Protein AF-A0A345RYK9-F1 (afdb_monomer_lite)

Radius of gyration: 18.47 Å; chains: 1; bounding box: 50×31×59 Å

Sequence (171 aa):
MAKVSVIAHSFGTYVVSRILEDHPDIKFEKIVLSGCLIKRSYPWDRNAQNMQKSSIINDVGVRDIWPLIASCATWGYGSTGRVGFKSATVTDRYFDYSHSEFFENNGLHIRKYWRPLFEFDEIVPSEWEADANRPKTGFTTLFAAHQNTGIAAIVVILTVAIALYFLFKNV

InterPro domains:
  IPR029058 Alpha/Beta hydrolase fold [SSF53474] (3-116)

Secondary structure (DSSP, 8-state):
-----EEEETHHHHHHHHHHHH-TT---S-EEEES--S-TT--HHHHTTTSPTT-EEEEEETT--HHHHHHHH-SS--SHHHH----SSSEEEEES--SSGGG-GGGHHIIIIIHHHHHS---PPPHHHH-TTPPPPPHHHHHHTSHHHHHHHHHHHHHHHHHHHHHHHT-

Structure (mmCIF, N/CA/C/O backbone):
data_AF-A0A345RYK9-F1
#
_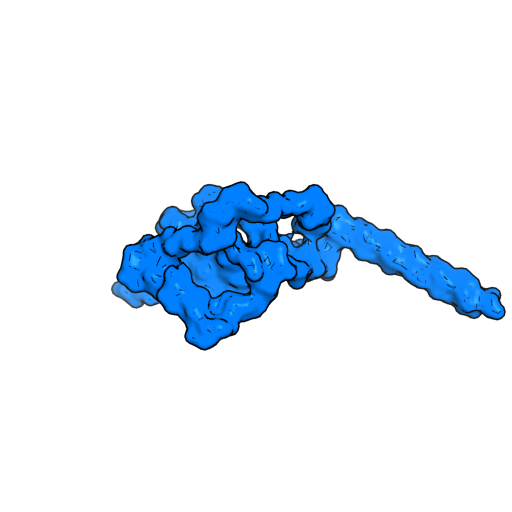entry.id   AF-A0A345RYK9-F1
#
loop_
_atom_site.group_PDB
_atom_site.id
_atom_site.type_symbol
_atom_site.label_atom_id
_atom_site.label_alt_id
_atom_site.label_comp_id
_atom_site.label_asym_id
_atom_site.label_entity_id
_atom_site.label_seq_id
_atom_site.pdbx_PDB_ins_code
_atom_site.Cartn_x
_atom_site.Cartn_y
_atom_site.Cartn_z
_atom_site.occupancy
_atom_site.B_iso_or_equiv
_atom_site.auth_seq_id
_atom_site.auth_comp_id
_atom_site.auth_asym_id
_atom_site.auth_atom_id
_atom_site.pdbx_PDB_model_num
ATOM 1 N N . MET A 1 1 ? -22.417 -11.936 16.396 1.00 62.16 1 MET A N 1
ATOM 2 C CA . MET A 1 1 ? -21.666 -12.396 15.205 1.00 62.16 1 MET A CA 1
ATOM 3 C C . MET A 1 1 ? -20.188 -12.144 15.440 1.00 62.16 1 MET A C 1
ATOM 5 O O . MET A 1 1 ? -19.866 -11.176 16.121 1.00 62.16 1 MET A O 1
ATOM 9 N N . ALA A 1 2 ? -19.313 -13.013 14.936 1.00 82.81 2 ALA A N 1
ATOM 10 C CA . ALA A 1 2 ? -17.869 -12.817 15.032 1.00 82.81 2 ALA A CA 1
ATOM 11 C C . ALA A 1 2 ? -17.415 -11.693 14.085 1.00 82.81 2 ALA A C 1
ATOM 13 O O . ALA A 1 2 ? -17.940 -11.573 12.979 1.00 82.81 2 ALA A O 1
ATOM 14 N N . LYS A 1 3 ? -16.454 -10.876 14.525 1.00 90.12 3 LYS A N 1
ATOM 15 C CA . LYS A 1 3 ? -15.785 -9.878 13.681 1.00 90.12 3 LYS A CA 1
ATOM 16 C C . LYS A 1 3 ? -14.543 -10.512 13.060 1.00 90.12 3 LYS A C 1
ATOM 18 O O . LYS A 1 3 ? -13.780 -11.161 13.770 1.00 90.12 3 LYS A O 1
ATOM 23 N N . VAL A 1 4 ? -14.348 -10.316 11.758 1.00 93.38 4 VAL A N 1
ATOM 24 C CA . VAL A 1 4 ? -13.191 -10.838 11.017 1.00 93.38 4 VAL A CA 1
ATOM 25 C C . VAL A 1 4 ? -12.419 -9.672 10.418 1.00 93.38 4 VAL A C 1
ATOM 27 O O . VAL A 1 4 ? -13.009 -8.793 9.795 1.00 93.38 4 VAL A O 1
ATOM 30 N N . SER A 1 5 ? -11.101 -9.688 10.580 1.00 95.75 5 SER A N 1
ATOM 31 C CA . SER A 1 5 ? -10.178 -8.724 9.981 1.00 95.75 5 SER A CA 1
ATOM 32 C C . SER A 1 5 ? -9.118 -9.452 9.167 1.00 95.75 5 SER A C 1
ATOM 34 O O . SER A 1 5 ? -8.828 -10.618 9.434 1.00 95.75 5 SER A O 1
ATOM 36 N N . VAL A 1 6 ? -8.518 -8.765 8.196 1.00 96.62 6 VAL A N 1
ATOM 37 C CA . VAL A 1 6 ? -7.501 -9.349 7.316 1.00 96.62 6 VAL A CA 1
ATOM 38 C C . VAL A 1 6 ? -6.286 -8.437 7.186 1.00 96.62 6 VAL A C 1
ATOM 40 O O . VAL A 1 6 ? -6.402 -7.220 7.050 1.00 96.62 6 VAL A O 1
ATOM 43 N N . ILE A 1 7 ? -5.107 -9.054 7.214 1.00 97.62 7 ILE A N 1
ATOM 44 C CA . ILE A 1 7 ? -3.837 -8.440 6.832 1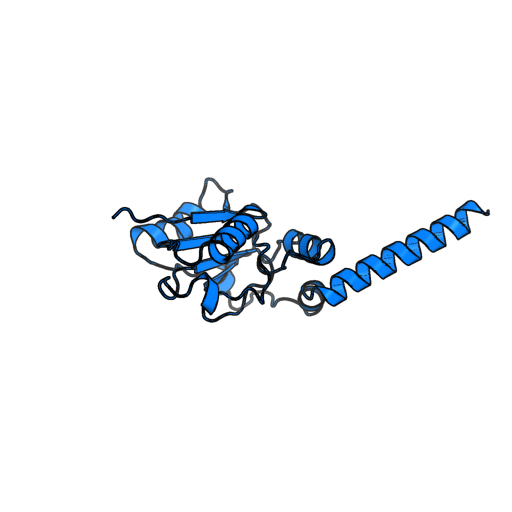.00 97.62 7 ILE A CA 1
ATOM 45 C C . ILE A 1 7 ? -3.380 -9.169 5.573 1.00 97.62 7 ILE A C 1
ATOM 47 O O . ILE A 1 7 ? -3.262 -10.393 5.577 1.00 97.62 7 ILE A O 1
ATOM 51 N N . ALA A 1 8 ? -3.155 -8.431 4.493 1.00 97.56 8 ALA A N 1
ATOM 52 C CA . ALA A 1 8 ? -2.796 -8.980 3.199 1.00 97.56 8 ALA A CA 1
ATOM 53 C C . ALA A 1 8 ? -1.518 -8.326 2.677 1.00 97.56 8 ALA A C 1
ATOM 55 O O . ALA A 1 8 ? -1.397 -7.103 2.632 1.00 97.56 8 ALA A O 1
ATOM 56 N N . HIS A 1 9 ? -0.577 -9.162 2.245 1.00 96.38 9 HIS A N 1
ATOM 57 C CA . HIS A 1 9 ? 0.702 -8.733 1.688 1.00 96.38 9 HIS A CA 1
ATOM 58 C C . HIS A 1 9 ? 0.852 -9.200 0.247 1.00 96.38 9 HIS A C 1
ATOM 60 O O . HIS A 1 9 ? 0.455 -10.320 -0.085 1.00 96.38 9 HIS A O 1
ATOM 66 N N . SER A 1 10 ? 1.439 -8.351 -0.599 1.00 93.31 10 SER A N 1
ATOM 67 C CA . SER A 1 10 ? 1.814 -8.701 -1.971 1.00 93.31 10 SER A CA 1
ATOM 68 C C . SER A 1 10 ? 0.633 -9.313 -2.740 1.00 93.31 10 SER A C 1
ATOM 70 O O . SER A 1 10 ? -0.450 -8.722 -2.774 1.00 93.31 10 SER A O 1
ATOM 72 N N . PHE A 1 11 ? 0.779 -10.510 -3.315 1.00 92.81 11 PHE A N 1
ATOM 73 C CA . PHE A 1 11 ? -0.299 -11.223 -4.012 1.00 92.81 11 PHE A CA 1
ATOM 74 C C . PHE A 1 11 ? -1.561 -11.446 -3.161 1.00 92.81 11 PHE A C 1
ATOM 76 O O . PHE A 1 11 ? -2.671 -11.420 -3.691 1.00 92.81 11 PHE A O 1
ATOM 83 N N . GLY A 1 12 ? -1.434 -11.571 -1.837 1.00 95.19 12 GLY A N 1
ATOM 84 C CA . GLY A 1 12 ? -2.587 -11.667 -0.941 1.00 95.19 12 GLY A CA 1
ATOM 85 C C . GLY A 1 12 ? -3.529 -10.463 -1.057 1.00 95.19 12 GLY A C 1
ATOM 86 O O . GLY A 1 12 ? -4.740 -10.621 -0.930 1.00 95.19 12 GLY A O 1
ATOM 87 N N . THR A 1 13 ? -3.006 -9.272 -1.375 1.00 96.81 13 THR A N 1
ATOM 88 C CA . THR A 1 13 ? -3.838 -8.072 -1.586 1.00 96.81 13 THR A CA 1
ATOM 89 C C . THR A 1 13 ? -4.751 -8.215 -2.802 1.00 96.81 13 THR A C 1
ATOM 91 O O . THR A 1 13 ? -5.913 -7.817 -2.753 1.00 96.81 13 THR A O 1
ATOM 94 N N . TYR A 1 14 ? -4.259 -8.849 -3.868 1.00 94.12 14 TYR A N 1
ATOM 95 C CA . TYR A 1 14 ? -5.056 -9.164 -5.049 1.00 94.12 14 TYR A CA 1
ATOM 96 C C . TYR A 1 14 ? -6.132 -10.210 -4.736 1.00 94.12 14 TYR A C 1
ATOM 98 O O . TYR A 1 14 ? -7.273 -10.069 -5.159 1.00 94.12 14 TYR A O 1
ATOM 106 N N . VAL A 1 15 ? -5.808 -11.235 -3.944 1.00 95.38 15 VAL A N 1
ATOM 107 C CA . VAL A 1 15 ? -6.802 -12.237 -3.526 1.00 95.38 15 VAL A CA 1
ATOM 108 C C . VAL A 1 15 ? -7.935 -11.586 -2.727 1.00 95.38 15 VAL A C 1
ATOM 110 O O . VAL A 1 15 ? -9.102 -11.830 -3.018 1.00 95.38 15 VAL A O 1
ATOM 113 N N . VAL A 1 16 ? -7.614 -10.704 -1.773 1.00 96.31 16 VAL A N 1
ATOM 114 C CA . VAL A 1 16 ? -8.630 -9.970 -0.997 1.00 96.31 16 VAL A CA 1
ATOM 115 C C . VAL A 1 16 ? -9.503 -9.095 -1.896 1.00 96.31 16 VAL A C 1
ATOM 117 O O . VAL A 1 16 ? -10.720 -9.077 -1.724 1.00 96.31 16 VAL A O 1
ATOM 120 N N . SER A 1 17 ? -8.921 -8.398 -2.875 1.00 95.06 17 SER A N 1
ATOM 121 C CA . SER A 1 17 ? -9.708 -7.564 -3.789 1.00 95.06 17 SER A CA 1
ATOM 122 C C . SER A 1 17 ? -10.650 -8.393 -4.664 1.00 95.06 17 SER A C 1
ATOM 124 O O . SER A 1 17 ? -11.792 -8.001 -4.875 1.00 95.06 17 SER A O 1
ATOM 126 N N . ARG A 1 18 ? -10.219 -9.578 -5.108 1.00 95.31 18 ARG A N 1
ATOM 127 C CA . ARG A 1 18 ? -11.077 -10.517 -5.839 1.00 95.31 18 ARG A CA 1
ATOM 128 C C . ARG A 1 18 ? -12.222 -11.048 -4.983 1.00 95.31 18 ARG A C 1
ATOM 130 O O . ARG A 1 18 ? -13.349 -11.059 -5.454 1.00 95.31 18 ARG A O 1
ATOM 137 N N . ILE A 1 19 ? -11.964 -11.390 -3.719 1.00 95.00 19 ILE A N 1
ATOM 138 C CA . ILE A 1 19 ? -13.016 -11.811 -2.780 1.00 95.00 19 ILE A CA 1
ATOM 139 C C . ILE A 1 19 ? -14.065 -10.708 -2.609 1.00 95.00 19 ILE A C 1
ATOM 141 O O . ILE A 1 19 ? -15.252 -10.984 -2.712 1.00 95.00 19 ILE A O 1
ATOM 145 N N . LEU A 1 20 ? -13.640 -9.461 -2.386 1.00 94.44 20 LEU A N 1
ATOM 146 C CA . LEU A 1 20 ? -14.556 -8.324 -2.228 1.00 94.44 20 LEU A CA 1
ATOM 147 C C . LEU A 1 20 ? -15.327 -7.985 -3.511 1.00 94.44 20 LEU A C 1
ATOM 149 O O . LEU A 1 20 ? -16.429 -7.447 -3.451 1.00 94.44 20 LEU A O 1
ATOM 153 N N . GLU A 1 21 ? -14.739 -8.247 -4.676 1.00 94.19 21 GLU A N 1
ATOM 154 C CA . GLU A 1 21 ? -15.397 -8.046 -5.964 1.00 94.19 21 GLU A CA 1
ATOM 155 C C . GLU A 1 21 ? -16.441 -9.128 -6.261 1.00 94.19 21 GLU A C 1
ATOM 157 O O . GLU A 1 21 ? -17.541 -8.799 -6.703 1.00 94.19 21 GLU A O 1
ATOM 162 N N . ASP A 1 22 ? -16.104 -10.392 -6.004 1.00 95.31 22 ASP A N 1
ATOM 163 C CA . ASP A 1 22 ? -16.966 -11.541 -6.290 1.00 95.31 22 ASP A CA 1
ATOM 164 C C . ASP A 1 22 ? -18.046 -11.734 -5.198 1.00 95.31 22 ASP A C 1
ATOM 166 O O . ASP A 1 22 ? -19.127 -12.254 -5.478 1.00 95.31 22 ASP A O 1
ATOM 170 N N . HIS A 1 23 ? -17.788 -11.253 -3.974 1.00 93.25 23 HIS A N 1
ATOM 171 C CA . HIS A 1 23 ? -18.676 -11.333 -2.807 1.00 93.25 23 HIS A CA 1
ATOM 172 C C . HIS A 1 23 ? -18.756 -9.989 -2.044 1.00 93.25 23 HIS A C 1
ATOM 174 O O . HIS A 1 23 ? -18.214 -9.860 -0.941 1.00 93.25 23 HIS A O 1
ATOM 180 N N . PRO A 1 24 ? -19.429 -8.961 -2.599 1.00 87.31 24 PRO A N 1
ATOM 181 C CA . PRO A 1 24 ? -19.511 -7.619 -1.999 1.00 87.31 24 PRO A CA 1
ATOM 182 C C . PRO A 1 24 ? -20.359 -7.548 -0.711 1.00 87.31 24 PRO A C 1
ATOM 184 O O . PRO A 1 24 ? -20.432 -6.503 -0.057 1.00 87.31 24 PRO A O 1
ATOM 187 N N . ASP A 1 25 ? -21.030 -8.642 -0.351 1.00 88.50 25 ASP A N 1
ATOM 188 C CA . ASP A 1 25 ? -21.733 -8.839 0.916 1.00 88.50 25 ASP A CA 1
ATOM 189 C C . ASP A 1 25 ? -20.783 -9.195 2.073 1.00 88.50 25 ASP A C 1
ATOM 191 O O . ASP A 1 25 ? -21.116 -8.950 3.238 1.00 88.50 25 ASP A O 1
ATOM 195 N N . ILE A 1 26 ? -19.579 -9.704 1.776 1.00 89.81 26 ILE A N 1
ATOM 196 C CA . ILE A 1 26 ? -18.548 -9.950 2.787 1.00 89.81 26 ILE A CA 1
ATOM 197 C C . ILE A 1 26 ? -18.084 -8.620 3.376 1.00 89.81 26 ILE A C 1
ATOM 199 O O . ILE A 1 26 ? -17.670 -7.694 2.678 1.00 89.81 26 ILE A O 1
ATOM 203 N N . LYS A 1 27 ? -18.088 -8.555 4.709 1.00 89.75 27 LYS A N 1
ATOM 204 C CA . LYS A 1 27 ? -17.627 -7.398 5.468 1.00 89.75 27 LYS A CA 1
ATOM 205 C C . LYS A 1 27 ? -16.499 -7.787 6.410 1.00 89.75 27 LYS A C 1
ATOM 207 O O . LYS A 1 27 ? -16.719 -8.493 7.393 1.00 89.75 27 LYS A O 1
ATOM 212 N N . PHE A 1 28 ? -15.316 -7.244 6.149 1.00 94.12 28 PHE A N 1
ATOM 213 C CA . PHE A 1 28 ? -14.241 -7.226 7.133 1.00 94.12 28 PHE A CA 1
ATOM 214 C C . PHE A 1 28 ? -14.408 -6.029 8.072 1.00 94.12 28 PHE A C 1
ATOM 216 O O . PHE A 1 28 ? -14.870 -4.961 7.668 1.00 94.12 28 PHE A O 1
ATOM 223 N N . GLU A 1 29 ? -14.016 -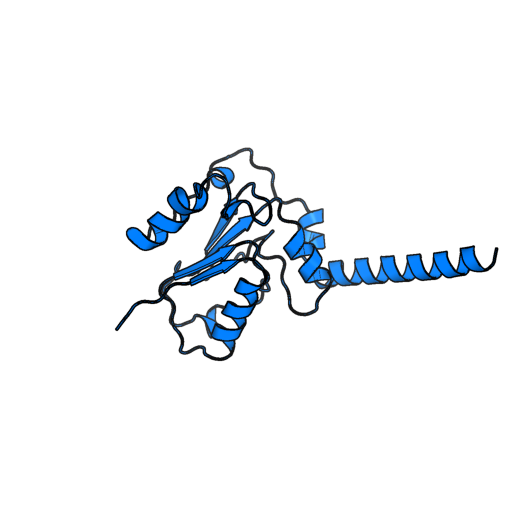6.206 9.328 1.00 95.00 29 GLU A N 1
ATOM 224 C CA . GLU A 1 29 ? -13.931 -5.110 10.293 1.00 95.00 29 GLU A CA 1
ATOM 225 C C . GLU A 1 29 ? -12.770 -4.179 9.930 1.00 95.00 29 GLU A C 1
ATOM 227 O O . GLU A 1 29 ? -12.928 -2.960 9.935 1.00 95.00 29 GLU A O 1
ATOM 232 N N . LYS A 1 30 ? -11.618 -4.761 9.578 1.00 95.88 30 LYS A N 1
ATOM 233 C CA . LYS A 1 30 ? -10.411 -4.053 9.146 1.00 95.88 30 LYS A CA 1
ATOM 234 C C . LYS A 1 30 ? -9.691 -4.816 8.039 1.00 95.88 30 LYS A C 1
ATOM 236 O O . LYS A 1 30 ? -9.615 -6.046 8.071 1.00 95.88 30 LYS A O 1
ATOM 241 N N . ILE A 1 31 ? -9.122 -4.067 7.102 1.00 97.31 31 ILE A N 1
ATOM 242 C CA . ILE A 1 31 ? -8.228 -4.563 6.056 1.00 97.31 31 ILE A CA 1
ATOM 243 C C . ILE A 1 31 ? -6.927 -3.778 6.154 1.00 97.31 31 ILE A C 1
ATOM 245 O O . ILE A 1 31 ? -6.933 -2.553 6.062 1.00 97.31 31 ILE A O 1
ATOM 249 N N . VAL A 1 32 ? -5.812 -4.483 6.298 1.00 97.94 32 VAL A N 1
ATOM 250 C CA . VAL A 1 32 ? -4.472 -3.901 6.203 1.00 97.94 32 VAL A CA 1
ATOM 251 C C . VAL A 1 32 ? -3.781 -4.482 4.981 1.00 97.94 32 VAL A C 1
ATOM 253 O O . VAL A 1 32 ? -3.667 -5.698 4.851 1.00 97.94 32 VAL A O 1
ATOM 256 N N . LEU A 1 33 ? -3.335 -3.615 4.082 1.00 98.06 33 LEU A N 1
ATOM 257 C CA . LEU A 1 33 ? -2.628 -3.962 2.857 1.00 98.06 33 LEU A CA 1
ATOM 258 C C . LEU A 1 33 ? -1.167 -3.524 2.983 1.00 98.06 33 LEU A C 1
ATOM 260 O O . LEU A 1 33 ? -0.903 -2.410 3.426 1.00 98.06 33 LEU A O 1
ATOM 264 N N . SER A 1 34 ? -0.228 -4.365 2.561 1.00 96.69 34 SER A N 1
ATOM 265 C CA . SER A 1 34 ? 1.189 -4.006 2.417 1.00 96.69 34 SER A CA 1
ATOM 266 C C . SER A 1 34 ? 1.774 -4.624 1.147 1.00 96.69 34 SER A C 1
ATOM 268 O O . SER A 1 34 ? 1.307 -5.663 0.674 1.00 96.69 34 SER A O 1
ATOM 270 N N . GLY A 1 35 ? 2.749 -3.958 0.517 1.00 93.62 35 GLY A N 1
ATOM 271 C CA . GLY A 1 35 ? 3.262 -4.387 -0.797 1.00 93.62 35 GLY A CA 1
ATOM 272 C C . GLY A 1 35 ? 2.150 -4.530 -1.851 1.00 93.62 35 GLY A C 1
ATOM 273 O O . GLY A 1 35 ? 2.174 -5.441 -2.674 1.00 93.62 35 GLY A O 1
ATOM 274 N N . CYS A 1 36 ? 1.121 -3.683 -1.762 1.00 95.44 36 CYS A N 1
ATOM 275 C CA . CYS A 1 36 ? -0.162 -3.856 -2.436 1.00 95.44 36 CYS A CA 1
ATOM 276 C C . CYS A 1 36 ? -0.071 -3.859 -3.973 1.00 95.44 36 CYS A C 1
ATOM 278 O O . CYS A 1 36 ? 0.568 -2.996 -4.579 1.00 95.44 36 CYS A O 1
ATOM 280 N N . LEU A 1 37 ? -0.784 -4.808 -4.590 1.00 93.44 37 LEU A N 1
ATOM 281 C CA . LEU A 1 37 ? -0.880 -4.999 -6.041 1.00 93.44 37 LEU A CA 1
ATOM 282 C C . LEU A 1 37 ? -2.245 -4.599 -6.614 1.00 93.44 37 LEU A C 1
ATOM 284 O O . LEU A 1 37 ? -2.514 -4.817 -7.794 1.00 93.44 37 LEU A O 1
ATOM 288 N N . ILE A 1 38 ? -3.143 -4.039 -5.811 1.00 93.75 38 ILE A N 1
ATOM 289 C CA . ILE A 1 38 ? -4.465 -3.626 -6.288 1.00 93.75 38 ILE A CA 1
ATOM 290 C C . ILE A 1 38 ? -4.313 -2.344 -7.118 1.00 93.75 38 ILE A C 1
ATOM 292 O O . ILE A 1 38 ? -3.552 -1.437 -6.774 1.00 93.75 38 ILE A O 1
ATOM 296 N N . LYS A 1 39 ? -5.047 -2.234 -8.227 1.00 91.31 39 LYS A N 1
ATOM 297 C CA . LYS A 1 39 ? -5.039 -1.028 -9.066 1.00 91.31 39 LYS A CA 1
ATOM 298 C C . LYS A 1 39 ? -5.570 0.188 -8.315 1.00 91.31 39 LYS A C 1
ATOM 300 O O . LYS A 1 39 ? -6.536 0.093 -7.565 1.00 91.31 39 LYS A O 1
ATOM 305 N N . ARG A 1 40 ? -5.011 1.366 -8.614 1.00 90.62 40 ARG A N 1
ATOM 306 C CA . ARG A 1 40 ? -5.519 2.644 -8.087 1.00 90.62 40 ARG A CA 1
ATOM 307 C C . ARG A 1 40 ? -7.002 2.864 -8.420 1.00 90.62 40 ARG A C 1
ATOM 309 O O . ARG A 1 40 ? -7.719 3.426 -7.607 1.00 90.62 40 ARG A O 1
ATOM 316 N N . SER A 1 41 ? -7.450 2.409 -9.590 1.00 90.44 41 SER A N 1
ATOM 317 C CA . SER A 1 41 ? -8.834 2.526 -10.065 1.00 90.44 41 SER A CA 1
ATOM 318 C C . SER A 1 41 ? -9.781 1.444 -9.536 1.00 90.44 41 SER A C 1
ATOM 320 O O . SER A 1 41 ? -10.904 1.335 -10.024 1.00 90.44 41 SER A O 1
ATOM 322 N N . TYR A 1 42 ? -9.342 0.608 -8.591 1.00 93.00 42 TYR A N 1
ATOM 323 C CA . TYR A 1 42 ? -10.205 -0.409 -8.003 1.00 93.00 42 TYR A CA 1
ATOM 324 C C . TYR A 1 42 ? -11.433 0.247 -7.339 1.00 93.00 42 TYR A C 1
ATOM 326 O O . TYR A 1 42 ? -11.262 1.198 -6.569 1.00 93.00 42 TYR A O 1
ATOM 334 N N . PRO A 1 43 ? -12.664 -0.219 -7.630 1.00 92.88 43 PRO A N 1
ATOM 335 C CA . PRO A 1 43 ? -13.893 0.455 -7.220 1.00 92.88 43 PRO A CA 1
ATOM 336 C C . PRO A 1 43 ? -14.233 0.149 -5.755 1.00 92.88 43 PRO A C 1
ATOM 338 O O . PRO A 1 43 ? -15.189 -0.569 -5.457 1.00 92.88 43 PRO A O 1
ATOM 341 N N . TRP A 1 44 ? -13.446 0.702 -4.828 1.00 92.94 44 TRP A N 1
ATOM 342 C CA . TRP A 1 44 ? -13.638 0.535 -3.384 1.00 92.94 44 TRP A CA 1
ATOM 343 C C . TRP A 1 44 ? -15.051 0.910 -2.932 1.00 92.94 44 TRP A C 1
ATOM 345 O O . TRP A 1 44 ? -15.636 0.198 -2.126 1.00 92.94 44 TRP A O 1
ATOM 355 N N . ASP A 1 45 ? -15.641 1.951 -3.516 1.00 89.06 45 ASP A N 1
ATOM 356 C CA . ASP A 1 45 ? -16.991 2.401 -3.158 1.00 89.06 45 ASP A CA 1
ATOM 357 C C . ASP A 1 45 ? -18.080 1.393 -3.529 1.00 89.06 45 ASP A C 1
ATOM 359 O O . ASP A 1 45 ? -19.152 1.421 -2.943 1.00 89.06 45 ASP A O 1
ATOM 363 N N . ARG A 1 46 ? -17.816 0.490 -4.483 1.00 91.19 46 ARG A N 1
ATOM 364 C CA . ARG A 1 46 ? -18.715 -0.618 -4.832 1.00 91.19 46 ARG A CA 1
ATOM 365 C C . ARG A 1 46 ? -18.401 -1.854 -3.993 1.00 91.19 46 ARG A C 1
ATOM 367 O O . ARG A 1 46 ? -19.298 -2.459 -3.412 1.00 91.19 46 ARG A O 1
ATOM 374 N N . ASN A 1 47 ? -17.123 -2.224 -3.939 1.00 93.44 47 ASN A N 1
ATOM 375 C CA . ASN A 1 47 ? -16.679 -3.510 -3.397 1.00 93.44 47 ASN A CA 1
ATOM 376 C C . ASN A 1 47 ? -16.469 -3.489 -1.869 1.00 93.44 47 ASN A C 1
ATOM 378 O O . ASN A 1 47 ? -16.302 -4.537 -1.263 1.00 93.44 47 ASN A O 1
ATOM 382 N N . ALA A 1 48 ? -16.464 -2.314 -1.234 1.00 89.88 48 ALA A N 1
ATOM 383 C CA . ALA A 1 48 ? -16.317 -2.144 0.214 1.00 89.88 48 ALA A CA 1
ATOM 384 C C . ALA A 1 48 ? -17.361 -1.177 0.808 1.00 89.88 48 ALA A C 1
ATOM 386 O O . ALA A 1 48 ? -17.168 -0.635 1.894 1.00 89.88 48 ALA A O 1
ATOM 387 N N . GLN A 1 49 ? -18.496 -0.981 0.127 1.00 84.38 49 GLN A N 1
ATOM 388 C CA . GLN A 1 49 ? -19.553 -0.036 0.524 1.00 84.38 49 GLN A CA 1
ATOM 389 C C . GLN A 1 49 ? -20.107 -0.252 1.943 1.00 84.38 49 GLN A C 1
ATOM 391 O O . GLN A 1 49 ? -20.549 0.689 2.595 1.00 84.38 49 GLN A O 1
ATOM 396 N N . ASN A 1 50 ? -20.070 -1.495 2.433 1.00 84.88 50 ASN A N 1
ATOM 397 C CA . ASN A 1 50 ? -20.604 -1.885 3.741 1.00 84.88 50 ASN A CA 1
ATOM 398 C C . ASN A 1 50 ? -19.571 -1.782 4.878 1.00 84.88 50 ASN A C 1
ATOM 400 O O . ASN A 1 50 ? -19.885 -2.063 6.045 1.00 84.88 50 ASN A O 1
ATOM 404 N N . MET A 1 51 ? -18.333 -1.414 4.550 1.00 90.44 51 MET A N 1
ATOM 405 C CA . MET A 1 51 ? -17.243 -1.253 5.503 1.00 90.44 51 MET A CA 1
ATOM 406 C C . MET A 1 51 ? -17.239 0.150 6.109 1.00 90.44 51 MET A C 1
ATOM 408 O O . MET A 1 51 ? -17.728 1.114 5.525 1.00 90.44 51 MET A O 1
ATOM 412 N N . GLN A 1 52 ? -16.694 0.272 7.319 1.00 87.19 52 GLN A N 1
ATOM 413 C CA . GLN A 1 52 ? -16.577 1.579 7.962 1.00 87.19 52 GLN A CA 1
ATOM 414 C C . GLN A 1 52 ? -15.530 2.439 7.245 1.00 87.19 52 GLN A C 1
ATOM 416 O O . GLN A 1 52 ? -14.547 1.921 6.708 1.00 87.19 52 GLN A O 1
ATOM 421 N N . LYS A 1 53 ? -15.698 3.764 7.272 1.00 81.50 53 LYS A N 1
ATOM 422 C CA . LYS A 1 53 ? -14.644 4.681 6.814 1.00 81.50 53 LYS A CA 1
ATOM 423 C C . LYS A 1 53 ? -13.359 4.421 7.605 1.00 81.50 53 LYS A C 1
ATOM 425 O O . LYS A 1 53 ? -13.423 4.074 8.781 1.00 81.50 53 LYS A O 1
ATOM 430 N N . SER A 1 54 ? -12.208 4.554 6.949 1.00 83.62 54 SER A N 1
ATOM 431 C CA . SER A 1 54 ? -10.891 4.322 7.569 1.00 83.62 54 SER A CA 1
ATOM 432 C C . SER A 1 54 ? -10.683 2.897 8.118 1.00 83.62 54 SER A C 1
ATOM 434 O O . SER A 1 54 ? -9.825 2.664 8.967 1.00 83.62 54 SER A O 1
ATOM 436 N N . SER A 1 55 ? -11.464 1.916 7.653 1.00 93.38 55 SER A N 1
ATOM 437 C CA . SER A 1 55 ? -11.247 0.496 7.977 1.00 93.38 55 SER A CA 1
ATOM 438 C C . SER A 1 55 ? -10.246 -0.193 7.051 1.00 93.38 55 SER A C 1
ATOM 440 O O . SER A 1 55 ? -9.785 -1.289 7.363 1.00 93.38 55 SER A O 1
ATOM 442 N N . ILE A 1 56 ? -9.904 0.448 5.931 1.00 96.25 56 ILE A N 1
ATOM 443 C CA . ILE A 1 56 ? -8.979 -0.065 4.924 1.00 96.25 56 ILE A CA 1
ATOM 444 C C . ILE A 1 56 ? -7.726 0.796 4.947 1.00 96.25 56 ILE A C 1
ATOM 446 O O . ILE A 1 56 ? -7.770 1.986 4.627 1.00 96.25 56 ILE A O 1
ATOM 450 N N . ILE A 1 57 ? -6.618 0.183 5.339 1.00 97.25 57 ILE A N 1
ATOM 451 C CA . ILE A 1 57 ? -5.319 0.826 5.461 1.00 97.25 57 ILE A CA 1
ATOM 452 C C . ILE A 1 57 ? -4.390 0.207 4.423 1.00 97.25 57 ILE A C 1
ATOM 454 O O . ILE A 1 57 ? -4.317 -1.014 4.296 1.00 97.25 57 ILE A O 1
ATOM 458 N N . ASN A 1 58 ? -3.667 1.048 3.694 1.00 97.69 58 ASN A N 1
ATOM 459 C CA . ASN A 1 58 ? -2.599 0.639 2.795 1.00 97.69 58 ASN A CA 1
ATOM 460 C C . ASN A 1 58 ? -1.271 1.189 3.317 1.00 97.69 58 ASN A C 1
ATOM 462 O O . ASN A 1 58 ? -0.997 2.382 3.201 1.00 97.69 58 ASN A O 1
ATOM 466 N N . ASP A 1 59 ? -0.451 0.316 3.891 1.00 97.50 59 ASP A N 1
ATOM 467 C CA . ASP A 1 59 ? 0.906 0.646 4.300 1.00 97.50 59 ASP A CA 1
ATOM 468 C C . ASP A 1 59 ? 1.825 0.574 3.064 1.00 97.50 59 ASP A C 1
ATOM 470 O O . ASP A 1 59 ? 2.112 -0.493 2.512 1.00 97.50 59 ASP A O 1
ATOM 474 N N . VAL A 1 60 ? 2.251 1.748 2.600 1.00 96.38 60 VAL A N 1
ATOM 475 C CA . VAL A 1 60 ? 3.004 1.981 1.365 1.00 96.38 60 VAL A CA 1
ATOM 476 C C . VAL A 1 60 ? 4.501 1.981 1.654 1.00 96.38 60 VAL A C 1
ATOM 478 O O . VAL A 1 60 ? 4.991 2.822 2.405 1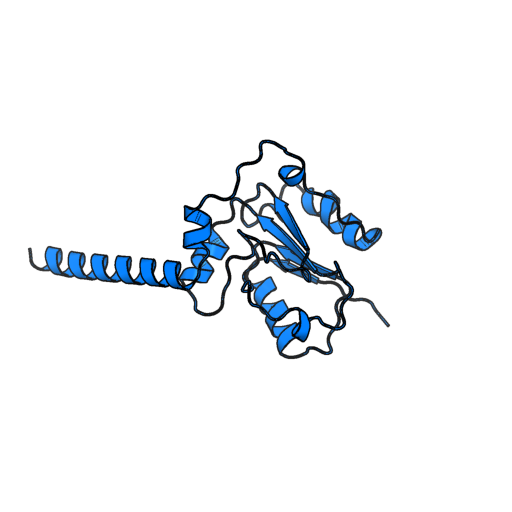.00 96.38 60 VAL A O 1
ATOM 481 N N . GLY A 1 61 ? 5.250 1.095 0.997 1.00 94.75 61 GLY A N 1
ATOM 482 C CA . GLY A 1 61 ? 6.711 1.085 1.050 1.00 94.75 61 GLY A CA 1
ATOM 483 C C . GLY A 1 61 ? 7.291 2.005 -0.020 1.00 94.75 61 GLY A C 1
ATOM 484 O O . GLY A 1 61 ? 7.235 1.699 -1.212 1.00 94.75 61 GLY A O 1
ATOM 485 N N . VAL A 1 62 ? 7.878 3.141 0.363 1.00 91.94 62 VAL A N 1
ATOM 486 C CA . VAL A 1 62 ? 8.444 4.095 -0.609 1.00 91.94 62 VAL A CA 1
ATOM 487 C C . VAL A 1 62 ? 9.743 3.605 -1.257 1.00 91.94 62 VAL A C 1
ATOM 489 O O . VAL A 1 62 ? 10.224 4.242 -2.190 1.00 91.94 62 VAL A O 1
ATOM 492 N N . ARG A 1 63 ? 10.314 2.473 -0.836 1.00 90.69 63 ARG A N 1
ATOM 493 C CA . ARG A 1 63 ? 11.426 1.807 -1.540 1.00 90.69 63 ARG A CA 1
ATOM 494 C C . ARG A 1 63 ? 10.992 0.538 -2.275 1.00 90.69 63 ARG A C 1
ATOM 496 O O . ARG A 1 63 ? 11.821 -0.109 -2.907 1.00 90.69 63 ARG A O 1
ATOM 503 N N . ASP A 1 64 ? 9.706 0.193 -2.247 1.00 88.19 64 ASP A N 1
ATOM 504 C CA . ASP A 1 64 ? 9.202 -1.041 -2.843 1.00 88.19 64 ASP A CA 1
ATOM 505 C C . ASP A 1 64 ? 9.058 -0.957 -4.375 1.00 88.19 64 ASP A C 1
ATOM 507 O O . ASP A 1 64 ? 8.129 -0.359 -4.920 1.00 88.19 64 ASP A O 1
ATOM 511 N N . ILE A 1 65 ? 9.990 -1.568 -5.103 1.00 85.12 65 ILE A N 1
ATOM 512 C CA . ILE A 1 65 ? 9.984 -1.561 -6.571 1.00 85.12 65 ILE A CA 1
ATOM 513 C C . ILE A 1 65 ? 9.054 -2.618 -7.184 1.00 85.12 65 ILE A C 1
ATOM 515 O O . ILE A 1 65 ? 8.693 -2.499 -8.357 1.00 85.12 65 ILE A O 1
ATOM 519 N N . TRP A 1 66 ? 8.649 -3.648 -6.435 1.00 84.19 66 TRP A N 1
ATOM 520 C CA . TRP A 1 66 ? 7.960 -4.802 -7.021 1.00 84.19 66 TRP A CA 1
ATOM 521 C C . TRP A 1 66 ? 6.553 -4.493 -7.529 1.00 84.19 66 TRP A C 1
ATOM 523 O O . TRP A 1 66 ? 6.241 -4.944 -8.631 1.00 84.19 66 TRP A O 1
ATOM 533 N N . PRO A 1 67 ? 5.720 -3.681 -6.847 1.00 76.75 67 PRO A N 1
ATOM 534 C CA . PRO A 1 67 ? 4.426 -3.271 -7.387 1.00 76.75 67 PRO A CA 1
ATOM 535 C C . PRO A 1 67 ? 4.543 -2.536 -8.728 1.00 76.75 67 PRO A C 1
ATOM 537 O O . PRO A 1 67 ? 3.682 -2.684 -9.594 1.00 76.75 67 PRO A O 1
ATOM 540 N N . LEU A 1 68 ? 5.628 -1.777 -8.940 1.00 78.31 68 LEU A N 1
ATOM 541 C CA . LEU A 1 68 ? 5.891 -1.134 -10.231 1.00 78.31 68 LEU A CA 1
ATOM 542 C C . LEU A 1 68 ? 6.154 -2.190 -11.303 1.00 78.31 68 LEU A C 1
ATOM 544 O O . LEU A 1 68 ? 5.463 -2.202 -12.319 1.00 78.31 68 LEU A O 1
ATOM 548 N N . ILE A 1 69 ? 7.081 -3.116 -11.050 1.00 76.19 69 ILE A N 1
ATOM 549 C CA . ILE A 1 69 ? 7.423 -4.189 -11.995 1.00 76.19 69 ILE A CA 1
ATOM 550 C C . ILE A 1 69 ? 6.190 -5.046 -12.312 1.00 76.19 69 ILE A C 1
ATOM 552 O O . ILE A 1 69 ? 5.882 -5.281 -13.479 1.00 76.19 69 ILE A O 1
ATOM 556 N N . ALA A 1 70 ? 5.440 -5.450 -11.288 1.00 76.31 70 ALA A N 1
ATOM 557 C CA . ALA A 1 70 ? 4.237 -6.263 -11.418 1.00 76.31 70 ALA A CA 1
ATOM 558 C C . ALA A 1 70 ? 3.154 -5.570 -12.263 1.00 76.31 70 ALA A C 1
ATOM 560 O O . ALA A 1 70 ? 2.532 -6.212 -13.112 1.00 76.31 70 ALA A O 1
ATOM 561 N N . SER A 1 71 ? 2.957 -4.260 -12.075 1.00 76.38 71 SER A N 1
ATOM 562 C CA . SER A 1 71 ? 2.014 -3.474 -12.882 1.00 76.38 71 SER A CA 1
ATOM 563 C C . SER A 1 71 ? 2.437 -3.333 -14.346 1.00 76.38 71 SER A C 1
ATOM 565 O O . SER A 1 71 ? 1.585 -3.309 -15.228 1.00 76.38 71 SER A O 1
ATOM 567 N N . CYS A 1 72 ? 3.741 -3.287 -14.626 1.00 68.25 72 CYS A N 1
ATOM 568 C CA . CYS A 1 72 ? 4.249 -3.200 -15.995 1.00 68.25 72 CYS A CA 1
ATOM 569 C C . CYS A 1 72 ? 4.217 -4.561 -16.707 1.00 68.25 72 CYS A C 1
ATOM 571 O O . CYS A 1 72 ? 4.012 -4.619 -17.915 1.00 68.25 72 CYS A O 1
ATOM 573 N N . ALA A 1 73 ? 4.416 -5.656 -15.970 1.00 63.03 73 ALA A N 1
ATOM 574 C CA . ALA A 1 73 ? 4.470 -7.008 -16.523 1.00 63.03 73 ALA A CA 1
ATOM 575 C C . ALA A 1 73 ? 3.088 -7.661 -16.704 1.00 63.03 73 ALA A C 1
ATOM 577 O O . ALA A 1 73 ? 2.985 -8.700 -17.355 1.00 63.03 73 ALA A O 1
ATOM 578 N N . THR A 1 74 ? 2.024 -7.100 -16.119 1.00 65.88 74 THR A N 1
ATOM 579 C CA . THR A 1 74 ? 0.696 -7.730 -16.111 1.00 65.88 74 THR A CA 1
ATOM 580 C C . THR A 1 74 ? -0.429 -6.734 -16.376 1.00 65.88 74 THR A C 1
ATOM 582 O O . THR A 1 74 ? -0.347 -5.551 -16.053 1.00 65.88 74 THR A O 1
ATOM 585 N N . TRP A 1 75 ? -1.545 -7.219 -16.927 1.00 63.28 75 TRP A N 1
ATOM 586 C CA . TRP A 1 75 ? -2.725 -6.379 -17.159 1.00 63.28 75 TRP A CA 1
ATOM 587 C C . TRP A 1 75 ? -3.562 -6.151 -15.888 1.00 63.28 75 TRP A C 1
ATOM 589 O O . TRP A 1 75 ? -4.473 -5.323 -15.903 1.00 63.28 75 TRP A O 1
ATOM 599 N N . GLY A 1 76 ? -3.279 -6.862 -14.788 1.00 67.31 76 GLY A N 1
ATOM 600 C CA . GLY A 1 76 ? -4.134 -6.948 -13.597 1.00 67.31 76 GLY A CA 1
ATOM 601 C C . GLY A 1 76 ? -3.612 -6.242 -12.343 1.00 67.31 76 GLY A C 1
ATOM 602 O O . GLY A 1 76 ? -4.425 -5.847 -11.509 1.00 67.31 76 GLY A O 1
ATOM 603 N N . TYR A 1 77 ? -2.300 -6.031 -12.219 1.00 81.75 77 TYR A N 1
ATOM 604 C CA . TYR A 1 77 ? -1.703 -5.479 -11.002 1.00 81.75 77 TYR A CA 1
A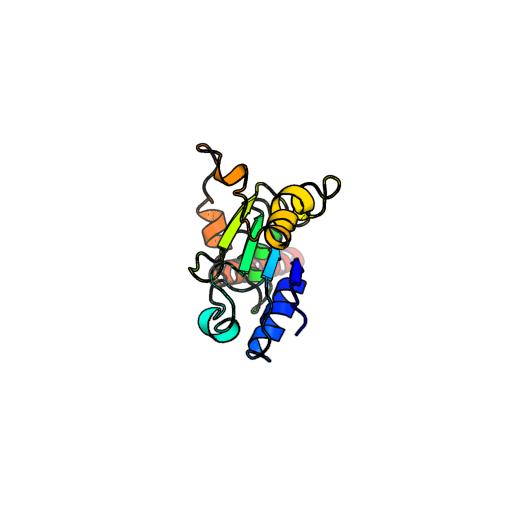TOM 605 C C . TYR A 1 77 ? -1.496 -3.965 -11.061 1.00 81.75 77 TYR A C 1
ATOM 607 O O . TYR A 1 77 ? -1.350 -3.360 -12.122 1.00 81.75 77 TYR A O 1
ATOM 615 N N . GLY A 1 78 ? -1.511 -3.347 -9.887 1.00 83.88 78 GLY A N 1
ATOM 616 C CA . GLY A 1 78 ? -1.293 -1.930 -9.657 1.00 83.88 78 GLY A CA 1
ATOM 617 C C . GLY A 1 78 ? -0.051 -1.656 -8.820 1.00 83.88 78 GLY A C 1
ATOM 618 O O . GLY A 1 78 ? 0.493 -2.532 -8.159 1.00 83.88 78 GLY A O 1
ATOM 619 N N . SER A 1 79 ? 0.361 -0.394 -8.825 1.00 87.12 79 SER A N 1
ATOM 620 C CA . SER A 1 79 ? 1.543 0.120 -8.130 1.00 87.12 79 SER A CA 1
ATOM 621 C C . SER A 1 79 ? 1.230 0.721 -6.748 1.00 87.12 79 SER A C 1
ATOM 623 O O . SER A 1 79 ? 2.041 1.456 -6.181 1.00 87.12 79 SER A O 1
ATOM 625 N N . THR A 1 80 ? 0.046 0.453 -6.189 1.00 91.50 80 THR A N 1
ATOM 626 C CA . THR A 1 80 ? -0.466 1.130 -4.980 1.00 91.50 80 THR A CA 1
ATOM 627 C C . THR A 1 80 ? 0.336 0.816 -3.719 1.00 91.50 80 THR A C 1
ATOM 629 O O . THR A 1 80 ? 0.419 1.676 -2.847 1.00 91.50 80 THR A O 1
ATOM 632 N N . GLY A 1 81 ? 1.035 -0.322 -3.661 1.00 90.75 81 GLY A N 1
ATOM 633 C CA . GLY A 1 81 ? 2.015 -0.625 -2.614 1.00 90.75 81 GLY A CA 1
ATOM 634 C C . GLY A 1 81 ? 3.234 0.302 -2.593 1.00 90.75 81 GLY A C 1
ATOM 635 O O . GLY A 1 81 ? 3.924 0.370 -1.581 1.00 90.75 81 GLY A O 1
ATOM 636 N N . ARG A 1 82 ? 3.469 1.055 -3.678 1.00 91.12 82 ARG A N 1
ATOM 637 C CA . ARG A 1 82 ? 4.597 1.988 -3.835 1.00 91.12 82 ARG A CA 1
ATOM 638 C C . ARG A 1 82 ? 4.192 3.463 -3.900 1.00 91.12 82 ARG A C 1
ATOM 640 O O . ARG A 1 82 ? 4.972 4.331 -3.499 1.00 91.12 82 ARG A O 1
ATOM 647 N N . VAL A 1 83 ? 3.014 3.771 -4.450 1.00 90.94 83 VAL A N 1
ATOM 648 C CA . VAL A 1 83 ? 2.556 5.161 -4.679 1.00 90.94 83 VAL A CA 1
ATOM 649 C C . VAL A 1 83 ? 1.226 5.518 -4.012 1.00 90.94 83 VAL A C 1
ATOM 651 O O . VAL A 1 83 ? 0.752 6.644 -4.197 1.00 90.94 83 VAL A O 1
ATOM 654 N N . GLY A 1 84 ? 0.615 4.576 -3.292 1.00 93.25 84 GLY A N 1
ATOM 655 C CA . GLY A 1 84 ? -0.681 4.746 -2.641 1.00 93.25 84 GLY A CA 1
ATOM 656 C C . GLY A 1 84 ? -1.879 4.756 -3.595 1.00 93.25 84 GLY A C 1
ATOM 657 O O . GLY A 1 84 ? -1.757 4.991 -4.812 1.00 93.25 84 GLY A O 1
ATOM 658 N N . PHE A 1 85 ? -3.063 4.526 -3.031 1.00 93.12 85 PHE A N 1
ATOM 659 C CA . PHE A 1 85 ? -4.340 4.671 -3.729 1.00 93.12 85 PHE A CA 1
ATOM 660 C C . PHE A 1 85 ? -4.705 6.134 -3.958 1.00 93.12 85 PHE A C 1
ATOM 662 O O . PHE A 1 85 ? -5.206 6.458 -5.033 1.00 93.12 85 PHE A O 1
ATOM 669 N N . LYS A 1 86 ? -4.417 7.020 -2.998 1.00 90.06 86 LYS A N 1
ATOM 670 C CA . LYS A 1 86 ? -4.861 8.423 -2.996 1.00 90.06 86 LYS A CA 1
ATOM 671 C C . LYS A 1 86 ? -6.384 8.545 -3.151 1.00 90.06 86 LYS A C 1
ATOM 673 O O . LYS A 1 86 ? -6.874 9.387 -3.899 1.00 90.06 86 LYS A O 1
ATOM 678 N N . SER A 1 87 ? -7.112 7.660 -2.474 1.00 87.19 87 SER A N 1
ATOM 679 C CA . SER A 1 87 ? -8.576 7.609 -2.450 1.00 87.19 87 SER A CA 1
ATOM 680 C C . SER A 1 87 ? -9.093 8.027 -1.073 1.00 87.19 87 SER A C 1
ATOM 682 O O . SER A 1 87 ? -8.388 7.877 -0.082 1.00 87.19 87 SER A O 1
ATOM 684 N N . ALA A 1 88 ? -10.329 8.521 -0.996 1.00 85.88 88 ALA A N 1
ATOM 685 C CA . ALA A 1 88 ? -10.981 8.814 0.282 1.00 85.88 88 ALA A CA 1
ATOM 686 C C . ALA A 1 88 ? -11.351 7.541 1.068 1.00 85.88 88 ALA A C 1
ATOM 688 O O . ALA A 1 88 ? -11.522 7.594 2.284 1.00 85.88 88 ALA A O 1
ATOM 689 N N . THR A 1 89 ? -11.481 6.405 0.377 1.00 90.69 89 THR A N 1
ATOM 690 C CA . THR A 1 89 ? -11.970 5.142 0.955 1.00 90.69 89 THR A CA 1
ATOM 691 C C . THR A 1 89 ? -10.849 4.315 1.587 1.00 90.69 89 THR A C 1
ATOM 693 O O . THR A 1 89 ? -11.099 3.544 2.511 1.00 90.69 89 THR A O 1
ATOM 696 N N . VAL A 1 90 ? -9.608 4.502 1.126 1.00 94.62 90 VAL A N 1
ATOM 697 C CA . VAL A 1 90 ? -8.423 3.795 1.628 1.00 94.62 90 VAL A CA 1
ATOM 698 C C . VAL A 1 90 ? -7.443 4.790 2.222 1.00 94.62 90 VAL A C 1
ATOM 700 O O . VAL A 1 90 ? -7.003 5.716 1.544 1.00 94.62 90 VAL A O 1
ATOM 703 N N . THR A 1 91 ? -7.064 4.571 3.476 1.00 95.31 91 THR A N 1
ATOM 704 C CA . THR A 1 91 ? -6.053 5.379 4.154 1.00 95.31 91 THR A CA 1
ATOM 705 C C . THR A 1 91 ? -4.664 4.862 3.793 1.00 95.31 91 THR A C 1
ATOM 707 O O . THR A 1 91 ? -4.266 3.787 4.234 1.00 95.31 91 THR A O 1
ATOM 710 N N . ASP A 1 92 ? -3.919 5.621 2.990 1.00 95.75 92 ASP A N 1
ATOM 711 C CA . ASP A 1 92 ? -2.505 5.333 2.736 1.00 95.75 92 ASP A CA 1
ATOM 712 C C . ASP A 1 92 ? -1.647 5.829 3.913 1.00 95.75 92 ASP A C 1
ATOM 714 O O . ASP A 1 92 ? -1.782 6.984 4.316 1.00 95.75 92 ASP A O 1
ATOM 718 N N . ARG A 1 93 ? -0.740 4.984 4.417 1.00 95.81 93 ARG A N 1
ATOM 719 C CA . ARG A 1 93 ? 0.338 5.359 5.349 1.00 95.81 93 ARG A CA 1
ATOM 720 C C . ARG A 1 93 ? 1.680 5.025 4.725 1.00 95.81 93 ARG A C 1
ATOM 722 O O . ARG A 1 93 ? 1.864 3.913 4.243 1.00 95.81 93 ARG A O 1
ATOM 729 N N . TYR A 1 94 ? 2.623 5.954 4.724 1.00 95.31 94 TYR A N 1
ATOM 730 C CA . TYR A 1 94 ? 3.875 5.795 3.977 1.00 95.31 94 TYR A CA 1
ATOM 731 C C . TYR A 1 94 ? 5.041 5.434 4.889 1.00 95.31 94 TYR A C 1
ATOM 733 O O . TYR A 1 94 ? 5.223 6.050 5.922 1.00 95.31 94 TYR A O 1
ATOM 741 N N . PHE A 1 95 ? 5.881 4.489 4.487 1.00 95.25 95 PHE A N 1
ATOM 742 C CA . PHE A 1 95 ? 7.049 4.059 5.252 1.00 95.25 95 PHE A CA 1
ATOM 743 C C . PHE A 1 95 ? 8.288 4.063 4.364 1.00 95.25 95 PHE A C 1
ATOM 745 O O . PHE A 1 95 ? 8.195 3.763 3.169 1.00 95.25 95 PHE A O 1
ATOM 752 N N . ASP A 1 96 ? 9.458 4.333 4.950 1.00 94.38 96 ASP A N 1
ATOM 753 C CA . ASP A 1 96 ? 10.751 4.137 4.280 1.00 94.38 96 ASP A CA 1
ATOM 754 C C . ASP A 1 96 ? 11.129 2.657 4.184 1.00 94.38 96 ASP A C 1
ATOM 756 O O . ASP A 1 96 ? 12.208 2.242 4.607 1.00 94.38 96 ASP A O 1
ATOM 760 N N . TYR A 1 97 ? 10.201 1.836 3.701 1.00 94.75 97 TYR A N 1
ATOM 761 C CA . TYR A 1 97 ? 10.323 0.388 3.687 1.00 94.75 97 TYR A CA 1
ATOM 762 C C . TYR A 1 97 ? 10.485 -0.159 2.275 1.00 94.75 97 TYR A C 1
ATOM 764 O O . TYR A 1 97 ? 9.931 0.374 1.302 1.00 94.75 97 TYR A O 1
ATOM 772 N N . SER A 1 98 ? 11.237 -1.254 2.185 1.00 91.00 98 SER A N 1
ATOM 773 C CA . SER A 1 98 ? 11.184 -2.180 1.056 1.00 91.00 98 SER A CA 1
ATOM 774 C C . SER A 1 98 ? 9.995 -3.150 1.199 1.00 91.00 98 SER A C 1
ATOM 776 O O . SER A 1 98 ? 9.147 -3.002 2.076 1.00 91.00 98 SER A O 1
ATOM 778 N N . HIS A 1 99 ? 9.880 -4.128 0.302 1.00 90.81 99 HIS A N 1
ATOM 779 C CA . HIS A 1 99 ? 8.659 -4.924 0.114 1.00 90.81 99 HIS A CA 1
ATOM 780 C C . HIS A 1 99 ? 8.190 -5.729 1.331 1.00 90.81 99 HIS A C 1
ATOM 782 O O . HIS A 1 99 ? 6.986 -5.863 1.551 1.00 90.81 99 HIS A O 1
ATOM 788 N N . SER A 1 100 ? 9.128 -6.293 2.094 1.00 91.31 100 SER A N 1
ATOM 789 C CA . SER A 1 100 ? 8.837 -7.247 3.176 1.00 91.31 100 SER A CA 1
ATOM 790 C C . SER A 1 100 ? 9.181 -6.713 4.566 1.00 91.31 100 SER A C 1
ATOM 792 O O . SER A 1 100 ? 8.815 -7.333 5.562 1.00 91.31 100 SER A O 1
ATOM 794 N N . GLU A 1 101 ? 9.796 -5.530 4.647 1.00 92.69 101 GLU A N 1
ATOM 795 C CA . GLU A 1 101 ? 10.287 -4.938 5.900 1.00 92.69 101 GLU A CA 1
ATOM 796 C C . GLU A 1 101 ? 9.178 -4.690 6.942 1.00 92.69 101 GLU A C 1
ATOM 798 O O . GLU A 1 101 ? 9.455 -4.622 8.138 1.00 92.69 101 GLU A O 1
ATOM 803 N N . PHE A 1 102 ? 7.906 -4.668 6.525 1.00 92.88 102 PHE A N 1
ATOM 804 C CA . PHE A 1 102 ? 6.732 -4.639 7.410 1.00 92.88 102 PHE A CA 1
ATOM 805 C C . PHE A 1 102 ? 6.657 -5.814 8.401 1.00 92.88 102 PHE A C 1
ATOM 807 O O . PHE A 1 102 ? 6.005 -5.706 9.439 1.00 92.88 102 PHE A O 1
ATOM 814 N N . PHE A 1 103 ? 7.296 -6.943 8.091 1.00 93.38 103 PHE A N 1
ATOM 815 C CA . PHE A 1 103 ? 7.295 -8.148 8.929 1.00 93.38 103 PHE A CA 1
ATOM 816 C C . PHE A 1 103 ? 8.632 -8.381 9.642 1.00 93.38 103 PHE A C 1
ATOM 818 O O . PHE A 1 103 ? 8.763 -9.323 10.424 1.00 93.38 103 PHE A O 1
ATOM 825 N N . GLU A 1 104 ? 9.624 -7.532 9.385 1.00 91.81 104 GLU A N 1
ATOM 826 C CA . GLU A 1 104 ? 10.981 -7.674 9.904 1.00 91.81 104 GLU A CA 1
ATOM 827 C C . GLU A 1 104 ? 11.135 -6.987 11.275 1.00 91.81 104 GLU A C 1
ATOM 829 O O . GLU A 1 104 ? 10.156 -6.621 11.938 1.00 91.81 104 GLU A O 1
ATOM 834 N N . ASN A 1 105 ? 12.378 -6.846 11.750 1.00 87.88 105 ASN A N 1
ATOM 835 C CA . ASN A 1 105 ? 12.715 -6.134 12.988 1.00 87.88 105 ASN A CA 1
ATOM 836 C C . ASN A 1 105 ? 11.941 -6.642 14.218 1.00 87.88 105 ASN A C 1
ATOM 838 O O . ASN A 1 105 ? 11.394 -5.860 14.997 1.00 87.88 105 ASN A O 1
ATOM 842 N N . ASN A 1 106 ? 11.854 -7.968 14.378 1.00 89.38 106 ASN A N 1
ATOM 843 C CA . ASN A 1 106 ? 11.117 -8.630 15.463 1.00 89.38 106 ASN A CA 1
ATOM 844 C C . ASN A 1 106 ? 9.646 -8.175 15.592 1.00 89.38 106 ASN A C 1
ATOM 846 O O . ASN A 1 106 ? 9.080 -8.137 16.692 1.00 89.38 106 ASN A O 1
ATOM 850 N N . GLY A 1 107 ? 9.012 -7.825 14.466 1.00 90.75 107 GLY A N 1
ATOM 851 C CA . GLY A 1 107 ? 7.611 -7.411 14.421 1.00 90.75 107 GLY A CA 1
ATOM 852 C C . GLY A 1 107 ? 7.368 -6.025 15.018 1.00 90.75 107 GLY A C 1
ATOM 853 O O . GLY A 1 107 ? 6.268 -5.754 15.504 1.00 90.75 107 GLY A O 1
ATOM 854 N N . LEU A 1 108 ? 8.375 -5.145 15.013 1.00 94.31 108 LEU A N 1
ATOM 855 C CA . LEU A 1 108 ? 8.235 -3.776 15.509 1.00 94.31 108 LEU A CA 1
ATOM 856 C C . LEU A 1 108 ? 7.097 -3.032 14.797 1.00 94.31 108 LEU A C 1
ATOM 858 O O . LEU A 1 108 ? 6.270 -2.411 15.464 1.00 94.31 108 LEU A O 1
ATOM 862 N N . HIS A 1 109 ? 7.006 -3.157 13.468 1.00 96.25 109 HIS A N 1
ATOM 863 C CA . HIS A 1 109 ? 5.931 -2.545 12.680 1.00 96.25 109 HIS A CA 1
ATOM 864 C C . HIS A 1 109 ? 4.553 -3.036 13.128 1.00 96.25 109 HIS A C 1
ATOM 866 O O . HIS A 1 109 ? 3.654 -2.243 13.399 1.00 96.25 109 HIS A O 1
ATOM 872 N N . ILE A 1 110 ? 4.417 -4.352 13.307 1.00 96.00 110 ILE A N 1
ATOM 873 C CA . ILE A 1 110 ? 3.183 -4.987 13.775 1.00 96.00 110 ILE A CA 1
ATOM 874 C C . ILE A 1 110 ? 2.781 -4.414 15.137 1.00 96.00 110 ILE A C 1
ATOM 876 O O . ILE A 1 110 ? 1.649 -3.973 15.319 1.00 96.00 110 ILE A O 1
ATOM 880 N N . ARG A 1 111 ? 3.712 -4.373 16.096 1.00 96.56 111 ARG A N 1
ATOM 881 C CA . ARG A 1 111 ? 3.448 -3.901 17.466 1.00 96.56 111 ARG A CA 1
ATOM 882 C C . ARG A 1 111 ? 3.120 -2.411 17.534 1.00 96.56 111 ARG A C 1
ATOM 884 O O . ARG A 1 111 ? 2.345 -2.024 18.412 1.00 96.56 111 ARG A O 1
ATOM 891 N N . LYS A 1 112 ? 3.734 -1.605 16.664 1.00 96.44 112 LYS A N 1
ATOM 892 C CA . LYS A 1 112 ? 3.630 -0.141 16.661 1.00 96.44 112 LYS A CA 1
ATOM 893 C C . LYS A 1 112 ? 2.454 0.378 15.837 1.00 96.44 112 LYS A C 1
ATOM 895 O O . LYS A 1 112 ? 1.836 1.348 16.252 1.00 96.44 112 LYS A O 1
ATOM 900 N N . TYR A 1 113 ? 2.132 -0.252 14.708 1.00 96.56 113 TYR A N 1
ATOM 901 C CA . TYR A 1 113 ? 1.181 0.306 13.740 1.00 96.56 113 TYR A CA 1
ATOM 902 C C . TYR A 1 113 ? -0.036 -0.574 13.461 1.00 96.56 113 TYR A C 1
ATOM 904 O O . TYR A 1 113 ? -1.089 -0.031 13.129 1.00 96.56 113 TYR A O 1
ATOM 912 N N . TRP A 1 114 ? 0.081 -1.905 13.549 1.00 97.00 114 TRP A N 1
ATOM 913 C CA . TRP A 1 114 ? -1.050 -2.812 13.291 1.00 97.00 114 TRP A CA 1
ATOM 914 C C . TRP A 1 114 ? -1.799 -3.166 14.563 1.00 97.00 114 TRP A C 1
ATOM 916 O O . TRP A 1 114 ? -3.020 -3.113 14.589 1.00 97.00 114 TRP A O 1
ATOM 926 N N . ARG A 1 115 ? -1.092 -3.479 15.647 1.00 96.44 115 ARG A N 1
ATOM 927 C CA . ARG A 1 115 ? -1.723 -3.819 16.921 1.00 96.44 115 ARG A CA 1
ATOM 928 C C . ARG A 1 115 ? -2.641 -2.697 17.440 1.00 96.44 115 ARG A C 1
ATOM 930 O O . ARG A 1 115 ? -3.789 -3.020 17.730 1.00 96.44 115 ARG A O 1
ATOM 937 N N . PRO A 1 116 ? -2.237 -1.407 17.474 1.00 96.25 116 PRO A N 1
ATOM 938 C CA . PRO A 1 116 ? -3.135 -0.339 17.926 1.00 96.25 116 PRO A CA 1
ATOM 939 C C . PRO A 1 116 ? -4.385 -0.174 17.057 1.00 96.25 116 PRO A C 1
ATOM 941 O O . PRO A 1 116 ? -5.454 0.135 17.574 1.00 96.25 116 PRO A O 1
ATOM 944 N N . LEU A 1 117 ? -4.278 -0.463 15.755 1.00 95.19 117 LEU A N 1
ATOM 945 C CA . LEU A 1 117 ? -5.418 -0.433 14.842 1.00 95.19 117 LEU A CA 1
ATOM 946 C C . LEU A 1 117 ? -6.486 -1.469 15.224 1.00 95.19 117 LEU A C 1
ATOM 948 O O . LEU A 1 117 ? -7.674 -1.198 15.086 1.00 95.19 117 LEU A O 1
ATOM 952 N N . PHE A 1 118 ? -6.082 -2.655 15.685 1.00 94.19 118 PHE A N 1
ATOM 953 C CA . PHE A 1 118 ? -7.025 -3.708 16.074 1.00 94.19 118 PHE A CA 1
ATOM 954 C C . PHE A 1 118 ? -7.473 -3.610 17.538 1.00 94.19 118 PHE A C 1
ATOM 956 O O . PHE A 1 118 ? -8.600 -3.994 17.842 1.00 94.19 118 PHE A O 1
ATOM 963 N N . GLU A 1 119 ? -6.615 -3.124 18.439 1.00 94.94 119 GLU A N 1
ATOM 964 C CA . GLU A 1 119 ? -6.914 -3.031 19.877 1.00 94.94 119 GLU A CA 1
ATOM 965 C C . GLU A 1 119 ? -7.678 -1.753 20.246 1.00 94.94 119 GLU A C 1
ATOM 967 O O . GLU A 1 119 ? -8.582 -1.802 21.079 1.00 94.94 119 GLU A O 1
ATOM 972 N N . PHE A 1 120 ? -7.337 -0.622 19.623 1.00 94.56 120 PHE A N 1
ATOM 973 C CA . PHE A 1 120 ? -7.817 0.709 20.021 1.00 94.56 120 PHE A CA 1
ATOM 974 C C . PHE A 1 120 ? -8.474 1.490 18.883 1.00 94.56 120 PHE A C 1
ATOM 976 O O . PHE A 1 120 ? -8.870 2.634 19.083 1.00 94.56 120 PHE A O 1
ATOM 983 N N . ASP A 1 121 ? -8.589 0.883 17.698 1.00 93.31 121 ASP A N 1
ATOM 984 C CA . ASP A 1 121 ? -9.064 1.547 16.481 1.00 93.31 121 ASP A CA 1
ATOM 985 C C . ASP A 1 121 ? -8.214 2.771 16.079 1.00 93.31 121 ASP A C 1
ATOM 987 O O . ASP A 1 121 ? -8.680 3.706 15.428 1.00 93.31 121 ASP A O 1
ATOM 991 N N . GLU A 1 122 ? -6.936 2.771 16.475 1.00 94.62 122 GLU A N 1
ATOM 992 C CA . GLU A 1 122 ? -6.043 3.914 16.310 1.00 94.62 122 GLU A CA 1
ATOM 993 C C . GLU A 1 122 ? -5.127 3.750 15.091 1.00 94.62 122 GLU A C 1
ATOM 995 O O . GLU A 1 122 ? -4.363 2.787 14.965 1.00 94.62 122 GLU A O 1
ATOM 1000 N N . ILE A 1 123 ? -5.154 4.747 14.205 1.00 94.25 123 ILE A N 1
ATOM 1001 C CA . ILE A 1 123 ? -4.224 4.854 13.080 1.00 94.25 123 ILE A CA 1
ATOM 1002 C C . ILE A 1 123 ? -3.035 5.708 13.516 1.00 94.25 123 ILE A C 1
ATOM 1004 O O . ILE A 1 123 ? -3.045 6.931 13.388 1.00 94.25 123 ILE A O 1
ATOM 1008 N N . VAL A 1 124 ? -1.989 5.044 14.005 1.00 95.38 124 VAL A N 1
ATOM 1009 C CA . VAL A 1 124 ? -0.725 5.703 14.359 1.00 95.38 124 VAL A CA 1
ATOM 1010 C C . VAL A 1 124 ? -0.036 6.209 13.078 1.00 95.38 124 VAL A C 1
ATOM 1012 O O . VAL A 1 124 ? 0.191 5.391 12.172 1.00 95.38 124 VAL A O 1
ATOM 1015 N N . PRO A 1 125 ? 0.298 7.514 12.974 1.00 93.12 125 PRO A N 1
ATOM 1016 C CA . PRO A 1 125 ? 1.051 8.064 11.848 1.00 93.12 125 PRO A CA 1
ATOM 1017 C C . PRO A 1 125 ? 2.452 7.460 11.759 1.00 93.12 125 PRO A C 1
ATOM 1019 O O . PRO A 1 125 ? 3.085 7.171 12.777 1.00 93.12 125 PRO A O 1
ATOM 1022 N N . SER A 1 126 ? 2.956 7.286 10.541 1.00 94.12 126 SER A N 1
ATOM 1023 C CA . SER A 1 126 ? 4.323 6.808 10.341 1.00 94.12 126 SER A CA 1
ATOM 1024 C C . SER A 1 126 ? 5.358 7.890 10.676 1.00 94.12 126 SER A C 1
ATOM 1026 O O . SER A 1 126 ? 5.121 9.090 10.523 1.00 94.12 126 SER A O 1
ATOM 1028 N N . GLU A 1 127 ? 6.557 7.464 11.072 1.00 92.06 127 GLU A N 1
ATOM 1029 C CA . GLU A 1 127 ? 7.693 8.380 11.258 1.00 92.06 127 GLU A CA 1
ATOM 1030 C C . GLU A 1 127 ? 8.093 9.074 9.950 1.00 92.06 127 GLU A C 1
ATOM 1032 O O . GLU A 1 127 ? 8.447 10.250 9.955 1.00 92.06 127 GLU A O 1
ATOM 1037 N N . TRP A 1 128 ? 7.971 8.374 8.819 1.00 91.31 128 TRP A N 1
ATOM 1038 C CA . TRP A 1 128 ? 8.239 8.947 7.503 1.00 91.31 128 TRP A CA 1
ATOM 1039 C C . TRP A 1 128 ? 7.300 10.113 7.190 1.00 91.31 128 TRP A C 1
ATOM 1041 O O . TRP A 1 128 ? 7.734 11.136 6.671 1.00 91.31 128 TRP A O 1
ATOM 1051 N N . GLU A 1 129 ? 6.014 10.003 7.527 1.00 87.81 129 GLU A N 1
ATOM 1052 C CA . GLU A 1 129 ? 5.049 11.092 7.338 1.00 87.81 129 GLU A CA 1
ATOM 1053 C C . GLU A 1 129 ? 5.235 12.249 8.321 1.00 87.81 129 GLU A C 1
ATOM 1055 O O . GLU A 1 129 ? 4.822 13.372 8.012 1.00 87.81 129 GLU A O 1
ATOM 1060 N N . ALA A 1 130 ? 5.862 12.006 9.471 1.00 88.62 130 ALA A N 1
ATOM 1061 C CA . ALA A 1 130 ? 6.218 13.050 10.425 1.00 88.62 130 ALA A CA 1
ATOM 1062 C C . ALA A 1 130 ? 7.456 13.855 9.986 1.00 88.62 130 ALA A C 1
ATOM 1064 O O . ALA A 1 130 ? 7.596 15.014 10.375 1.00 88.62 130 ALA A O 1
ATOM 1065 N N . ASP A 1 131 ? 8.330 13.285 9.149 1.00 90.12 131 ASP A N 1
ATOM 1066 C CA . ASP A 1 131 ? 9.512 13.983 8.646 1.00 90.12 131 ASP A CA 1
ATOM 1067 C C . ASP A 1 131 ? 9.135 15.071 7.621 1.00 90.12 131 ASP A C 1
ATOM 1069 O O . ASP A 1 131 ? 8.597 14.802 6.536 1.00 90.12 131 ASP A O 1
ATOM 1073 N N . ALA A 1 132 ? 9.437 16.326 7.969 1.00 84.44 132 ALA A N 1
ATOM 1074 C CA . ALA A 1 132 ? 9.227 17.503 7.128 1.00 84.44 132 ALA A CA 1
ATOM 1075 C C . ALA A 1 132 ? 10.182 17.557 5.922 1.00 84.44 132 ALA A C 1
ATOM 1077 O O . ALA A 1 132 ? 9.850 18.164 4.903 1.00 84.44 132 ALA A O 1
ATOM 1078 N N . ASN A 1 133 ? 11.341 16.901 6.018 1.00 84.81 133 ASN A N 1
ATOM 1079 C CA . ASN A 1 133 ? 12.367 16.857 4.979 1.00 84.81 133 ASN A CA 1
ATOM 1080 C C . ASN A 1 133 ? 12.267 15.606 4.098 1.00 84.81 133 ASN A C 1
ATOM 1082 O O . ASN A 1 133 ? 13.152 15.365 3.271 1.00 84.81 133 ASN A O 1
ATOM 1086 N N . ARG A 1 134 ? 11.190 14.819 4.237 1.00 84.12 134 ARG A N 1
ATOM 1087 C CA . ARG A 1 134 ? 11.031 13.576 3.482 1.00 84.12 134 ARG A CA 1
ATOM 1088 C C . ARG A 1 134 ? 11.142 13.801 1.964 1.00 84.12 134 ARG A C 1
ATOM 1090 O O . ARG A 1 134 ? 10.520 14.722 1.416 1.00 84.12 134 ARG A O 1
ATOM 1097 N N . PRO A 1 135 ? 11.855 12.923 1.241 1.00 81.06 135 PRO A N 1
ATOM 1098 C CA . PRO A 1 135 ? 11.859 12.915 -0.212 1.00 81.06 135 PRO A CA 1
ATOM 1099 C C . PRO A 1 135 ? 10.443 12.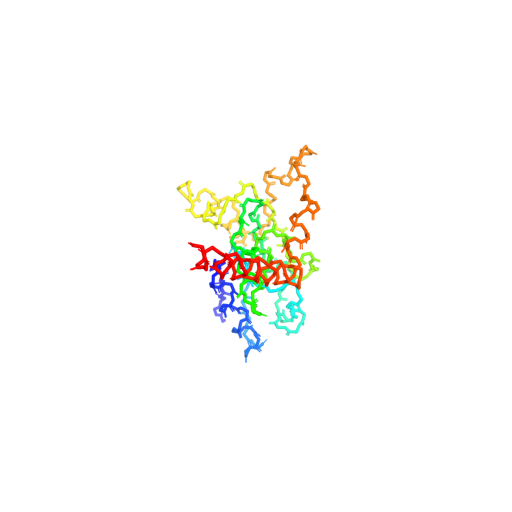785 -0.781 1.00 81.06 135 PRO A C 1
ATOM 1101 O O . PRO A 1 135 ? 9.694 11.854 -0.473 1.00 81.06 135 PRO A O 1
ATOM 1104 N N . LYS A 1 136 ? 10.072 13.708 -1.672 1.00 80.69 136 LYS A N 1
ATOM 1105 C CA . LYS A 1 136 ? 8.842 13.570 -2.459 1.00 80.69 136 LYS A CA 1
ATOM 1106 C C . LYS A 1 136 ? 9.021 12.457 -3.487 1.00 80.69 136 LYS A C 1
ATOM 1108 O O . LYS A 1 136 ? 10.109 12.251 -4.021 1.00 80.69 136 LYS A O 1
ATOM 1113 N N . THR A 1 137 ? 7.931 11.760 -3.805 1.00 81.19 137 THR A N 1
ATOM 1114 C CA . THR A 1 137 ? 7.954 10.776 -4.895 1.00 81.19 137 THR A CA 1
ATOM 1115 C C . THR A 1 137 ? 8.319 11.483 -6.201 1.00 81.19 137 THR A C 1
ATOM 1117 O O . THR A 1 137 ? 7.619 12.405 -6.620 1.00 81.19 137 THR A O 1
ATOM 1120 N N . GLY A 1 138 ? 9.421 11.063 -6.821 1.00 81.75 138 GLY A N 1
ATOM 1121 C CA . GLY A 1 138 ? 9.935 11.673 -8.043 1.00 81.75 138 GLY A CA 1
ATOM 1122 C C . GLY A 1 138 ? 9.025 11.449 -9.252 1.00 81.75 138 GLY A C 1
ATOM 1123 O O . GLY A 1 138 ? 8.256 10.485 -9.311 1.00 81.75 138 GLY A O 1
ATOM 1124 N N . PHE A 1 139 ? 9.149 12.328 -10.248 1.00 80.38 139 PHE A N 1
ATOM 1125 C CA . PHE A 1 139 ? 8.390 12.243 -11.500 1.00 80.38 139 PHE A CA 1
ATOM 1126 C C . PHE A 1 139 ? 8.593 10.900 -12.216 1.00 80.38 139 PHE A C 1
ATOM 1128 O O . PHE A 1 139 ? 7.632 10.316 -12.702 1.00 80.38 139 PHE A O 1
ATOM 1135 N N . THR A 1 140 ? 9.817 10.367 -12.216 1.00 78.12 140 THR A N 1
ATOM 1136 C CA . THR A 1 140 ? 10.147 9.072 -12.832 1.00 78.12 140 THR A CA 1
ATOM 1137 C C . THR A 1 140 ? 9.379 7.916 -12.197 1.00 78.12 140 THR A C 1
ATOM 1139 O O . THR A 1 140 ? 8.819 7.089 -12.910 1.00 78.12 140 THR A O 1
ATOM 1142 N N . THR A 1 141 ? 9.276 7.883 -10.866 1.00 81.19 141 THR A N 1
ATOM 1143 C CA . THR A 1 141 ? 8.476 6.883 -10.150 1.00 81.19 141 THR A CA 1
ATOM 1144 C C . THR A 1 141 ? 6.995 7.014 -10.489 1.00 81.19 141 THR A C 1
ATOM 1146 O O . THR A 1 141 ? 6.337 6.007 -10.724 1.00 81.19 141 THR A O 1
ATOM 1149 N N . LEU A 1 142 ? 6.462 8.239 -10.545 1.00 81.25 142 LEU A N 1
ATOM 1150 C CA . LEU A 1 142 ? 5.063 8.469 -10.922 1.00 81.25 142 LEU A CA 1
ATOM 1151 C C . LEU A 1 142 ? 4.786 8.040 -12.367 1.00 81.25 142 LEU A C 1
ATOM 1153 O O . LEU A 1 142 ? 3.746 7.444 -12.638 1.00 81.25 142 LEU A O 1
ATOM 1157 N N . PHE A 1 143 ? 5.726 8.307 -13.272 1.00 78.75 143 PHE A N 1
ATOM 1158 C CA . PHE A 1 143 ? 5.642 7.914 -14.672 1.00 78.75 143 PHE A CA 1
ATOM 1159 C C . PHE A 1 143 ? 5.708 6.391 -14.844 1.00 78.75 143 PHE A C 1
ATOM 1161 O O . PHE A 1 143 ? 4.912 5.828 -15.589 1.00 78.75 143 PHE A O 1
ATOM 1168 N N . ALA A 1 144 ? 6.601 5.709 -14.121 1.00 75.50 144 ALA A N 1
ATOM 1169 C CA . ALA A 1 144 ? 6.696 4.247 -14.118 1.00 75.50 144 ALA A CA 1
ATOM 1170 C C . ALA A 1 144 ? 5.487 3.577 -13.444 1.00 75.50 144 ALA A C 1
ATOM 1172 O O . ALA A 1 144 ? 5.100 2.474 -13.810 1.00 75.50 144 ALA A O 1
ATOM 1173 N N . ALA A 1 145 ? 4.867 4.247 -12.470 1.00 77.50 145 ALA A N 1
ATOM 1174 C CA . ALA A 1 145 ? 3.672 3.761 -11.788 1.00 77.50 145 ALA A CA 1
ATOM 1175 C C . ALA A 1 145 ? 2.412 3.795 -12.663 1.00 77.50 145 ALA A C 1
ATOM 1177 O O . ALA A 1 145 ? 1.398 3.203 -12.282 1.00 77.50 145 ALA A O 1
ATOM 1178 N N . HIS A 1 146 ? 2.453 4.497 -13.799 1.00 79.00 146 HIS A N 1
ATOM 1179 C CA . HIS A 1 146 ? 1.366 4.522 -14.760 1.00 79.00 146 HIS A CA 1
ATOM 1180 C C . HIS A 1 146 ? 1.449 3.282 -15.668 1.00 79.00 146 HIS A C 1
ATOM 1182 O O . HIS A 1 146 ? 2.436 3.039 -16.356 1.00 79.00 146 HIS A O 1
ATOM 1188 N N . GLN A 1 147 ? 0.394 2.467 -15.663 1.00 72.38 147 GLN A N 1
ATOM 1189 C CA . GLN A 1 147 ? 0.432 1.123 -16.249 1.00 72.38 147 GLN A CA 1
ATOM 1190 C C . GLN A 1 147 ? 0.780 1.137 -17.750 1.00 72.38 147 GLN A C 1
ATOM 1192 O O . GLN A 1 147 ? 1.645 0.388 -18.197 1.00 72.38 147 GLN A O 1
ATOM 1197 N N . ASN A 1 148 ? 0.167 2.035 -18.529 1.00 75.00 148 ASN A N 1
ATOM 1198 C CA . ASN A 1 148 ? 0.364 2.065 -19.985 1.00 75.00 148 ASN A CA 1
ATOM 1199 C C . ASN A 1 148 ? 1.782 2.493 -20.385 1.00 75.00 148 ASN A C 1
ATOM 1201 O O . ASN A 1 148 ? 2.311 2.013 -21.383 1.00 75.00 148 ASN A O 1
ATOM 1205 N N . THR A 1 149 ? 2.401 3.394 -19.621 1.00 73.62 149 THR A N 1
ATOM 1206 C CA . THR A 1 149 ? 3.764 3.876 -19.893 1.00 73.62 149 THR A CA 1
ATOM 1207 C C . THR A 1 149 ? 4.785 2.809 -19.518 1.00 73.62 149 THR A C 1
ATOM 1209 O O . THR A 1 149 ? 5.735 2.590 -20.265 1.00 73.62 149 THR A O 1
ATOM 1212 N N . GLY A 1 150 ? 4.549 2.090 -18.417 1.00 74.31 150 GLY A N 1
ATOM 1213 C CA . GLY A 1 150 ? 5.338 0.927 -18.023 1.00 74.31 150 GLY A CA 1
ATOM 1214 C C . GLY A 1 150 ? 5.311 -0.203 -19.056 1.00 74.31 150 GLY A C 1
ATOM 1215 O O . GLY A 1 150 ? 6.364 -0.669 -19.490 1.00 74.31 150 GLY A O 1
ATOM 1216 N N . ILE A 1 151 ? 4.115 -0.592 -19.516 1.00 76.81 151 ILE A N 1
ATOM 1217 C CA . ILE A 1 151 ? 3.949 -1.608 -20.570 1.00 76.81 151 ILE A CA 1
ATOM 1218 C C . ILE A 1 151 ? 4.641 -1.160 -21.865 1.00 76.81 151 ILE A C 1
ATOM 1220 O O . ILE A 1 151 ? 5.398 -1.932 -22.452 1.00 76.81 151 ILE A O 1
ATOM 1224 N N . ALA A 1 152 ? 4.439 0.091 -22.295 1.00 80.38 152 ALA A N 1
ATOM 1225 C CA . ALA A 1 152 ? 5.076 0.621 -23.501 1.00 80.38 152 ALA A CA 1
ATOM 1226 C C . ALA A 1 152 ? 6.611 0.572 -23.418 1.00 80.38 152 ALA A C 1
ATOM 1228 O O . ALA A 1 152 ? 7.261 0.166 -24.380 1.00 80.38 152 ALA A O 1
ATOM 1229 N N . ALA A 1 153 ? 7.195 0.920 -22.266 1.00 80.31 153 ALA A N 1
ATOM 1230 C CA . ALA A 1 153 ? 8.639 0.842 -22.057 1.00 80.31 153 ALA A CA 1
ATOM 1231 C C . ALA A 1 153 ? 9.167 -0.598 -22.177 1.00 80.31 153 ALA A C 1
ATOM 1233 O O . ALA A 1 153 ? 10.174 -0.821 -22.848 1.00 80.31 153 ALA A O 1
ATOM 1234 N N . ILE A 1 154 ? 8.470 -1.582 -21.594 1.00 80.31 154 ILE A N 1
ATOM 1235 C CA . ILE A 1 154 ? 8.842 -3.002 -21.715 1.00 80.31 154 ILE A CA 1
ATOM 1236 C C . ILE A 1 154 ? 8.783 -3.458 -23.174 1.00 80.31 154 ILE A C 1
ATOM 1238 O O . ILE A 1 154 ? 9.723 -4.092 -23.651 1.00 80.31 154 ILE A O 1
ATOM 1242 N N . VAL A 1 155 ? 7.719 -3.103 -23.901 1.00 84.44 155 VAL A N 1
ATOM 1243 C CA . VAL A 1 155 ? 7.582 -3.438 -25.326 1.00 84.44 155 VAL A CA 1
ATOM 1244 C C . VAL A 1 155 ? 8.747 -2.857 -26.126 1.00 84.44 155 VAL A C 1
ATOM 1246 O O . VAL A 1 155 ? 9.384 -3.590 -26.879 1.00 84.44 155 VAL A O 1
ATOM 1249 N N . VAL A 1 156 ? 9.090 -1.580 -25.928 1.00 87.19 156 VAL A N 1
ATOM 1250 C CA . VAL A 1 156 ? 10.231 -0.943 -26.609 1.00 87.19 156 VAL A CA 1
ATOM 1251 C C . VAL A 1 156 ? 11.540 -1.676 -26.305 1.00 87.19 156 VAL A C 1
ATOM 1253 O O . VAL A 1 156 ? 12.269 -2.012 -27.237 1.00 87.19 156 VAL A O 1
ATOM 1256 N N . ILE A 1 157 ? 11.818 -1.986 -25.034 1.00 87.50 157 ILE A N 1
ATOM 1257 C CA . ILE A 1 157 ? 13.042 -2.695 -24.623 1.00 87.50 157 ILE A CA 1
ATOM 1258 C C . ILE A 1 157 ? 13.129 -4.072 -25.288 1.00 87.50 157 ILE A C 1
ATOM 1260 O O . ILE A 1 157 ? 14.169 -4.410 -25.850 1.00 87.50 157 ILE A O 1
ATOM 1264 N N . LEU A 1 158 ? 12.042 -4.849 -25.271 1.00 88.94 158 LEU A N 1
ATOM 1265 C CA . LEU A 1 158 ? 11.997 -6.162 -25.916 1.00 88.94 158 LEU A CA 1
ATOM 1266 C C . LEU A 1 158 ? 12.200 -6.050 -27.430 1.00 88.94 158 LEU A C 1
ATOM 1268 O O . LEU A 1 158 ? 12.947 -6.834 -28.007 1.00 88.94 158 LEU A O 1
ATOM 1272 N N . THR A 1 159 ? 11.593 -5.048 -28.068 1.00 90.56 159 THR A N 1
ATOM 1273 C CA . THR A 1 159 ? 11.715 -4.833 -29.518 1.00 90.56 159 THR A CA 1
ATOM 1274 C C . THR A 1 159 ? 13.157 -4.493 -29.908 1.00 90.56 159 THR A C 1
ATOM 1276 O O . THR A 1 159 ? 13.690 -5.061 -30.860 1.00 90.56 159 THR A O 1
ATOM 1279 N N . VAL A 1 160 ? 13.820 -3.622 -29.138 1.00 92.38 160 VAL A N 1
ATOM 1280 C CA . VAL A 1 160 ? 15.238 -3.274 -29.330 1.00 92.38 160 VAL A CA 1
ATOM 1281 C C . VAL A 1 160 ? 16.139 -4.480 -29.073 1.00 92.38 160 VAL A C 1
ATOM 1283 O O . VAL A 1 160 ? 17.026 -4.750 -29.877 1.00 92.38 160 VAL A O 1
ATOM 1286 N N . ALA A 1 161 ? 15.904 -5.239 -28.000 1.00 91.62 161 ALA A N 1
ATOM 1287 C CA . ALA A 1 161 ? 16.685 -6.434 -27.689 1.00 91.62 161 ALA A CA 1
ATOM 1288 C C . ALA A 1 161 ? 16.585 -7.492 -28.801 1.00 91.62 161 ALA A C 1
ATOM 1290 O O . ALA A 1 161 ? 17.598 -8.067 -29.196 1.00 91.62 161 ALA A O 1
ATOM 1291 N N . ILE A 1 162 ? 15.385 -7.702 -29.352 1.00 93.44 162 ILE A N 1
ATOM 1292 C CA . ILE A 1 162 ? 15.156 -8.594 -30.495 1.00 93.44 162 ILE A CA 1
ATOM 1293 C C . ILE A 1 162 ? 15.898 -8.081 -31.736 1.00 93.44 162 ILE A C 1
ATOM 1295 O O . ILE A 1 162 ? 16.591 -8.855 -32.395 1.00 93.44 162 ILE A O 1
ATOM 1299 N N . ALA A 1 163 ? 15.805 -6.783 -32.042 1.00 92.38 163 ALA A N 1
ATOM 1300 C CA . ALA A 1 163 ? 16.507 -6.188 -33.179 1.00 92.38 163 ALA A CA 1
ATOM 1301 C C . ALA A 1 163 ? 18.032 -6.342 -33.058 1.00 92.38 163 ALA A C 1
ATOM 1303 O O . ALA A 1 163 ? 18.685 -6.764 -34.011 1.00 92.38 163 ALA A O 1
ATOM 1304 N N . LEU A 1 164 ? 18.594 -6.072 -31.875 1.00 92.69 164 LEU A N 1
ATOM 1305 C CA . LEU A 1 164 ? 20.017 -6.260 -31.595 1.00 92.69 164 LEU A CA 1
ATOM 1306 C C . LEU A 1 164 ? 20.426 -7.731 -31.718 1.00 92.69 164 LEU A C 1
ATOM 1308 O O . LEU A 1 164 ? 21.438 -8.022 -32.347 1.00 92.69 164 LEU A O 1
ATOM 1312 N N . TYR A 1 165 ? 19.631 -8.662 -31.182 1.00 92.56 165 TYR A N 1
ATOM 1313 C CA . TYR A 1 165 ? 19.892 -10.095 -31.327 1.00 92.56 165 TYR A CA 1
ATOM 1314 C C . TYR A 1 165 ? 20.004 -10.502 -32.802 1.00 92.56 165 TYR A C 1
ATOM 1316 O O . TYR A 1 165 ? 20.943 -11.200 -33.172 1.00 92.56 165 TYR A O 1
ATOM 1324 N N . PHE A 1 166 ? 19.101 -10.029 -33.666 1.00 92.62 166 PHE A N 1
ATOM 1325 C CA . PHE A 1 166 ? 19.175 -10.318 -35.101 1.00 92.62 166 PHE A CA 1
ATOM 1326 C C . PHE A 1 166 ? 20.324 -9.596 -35.815 1.00 92.62 166 PHE A C 1
ATOM 1328 O O . PHE A 1 166 ? 20.909 -10.170 -36.730 1.00 92.62 166 PHE A O 1
ATOM 1335 N N . LEU A 1 167 ? 20.683 -8.378 -35.405 1.00 90.75 167 LEU A N 1
ATOM 1336 C CA . LEU A 1 167 ? 21.835 -7.660 -35.961 1.00 90.75 167 LEU A CA 1
ATOM 1337 C C . LEU A 1 167 ? 23.156 -8.370 -35.643 1.00 90.75 167 LEU A C 1
ATOM 1339 O O . LEU A 1 167 ? 23.982 -8.530 -36.534 1.00 90.75 167 LEU A O 1
ATOM 1343 N N . PHE A 1 168 ? 23.335 -8.838 -34.406 1.00 88.25 168 PHE A N 1
ATOM 1344 C CA . PHE A 1 168 ? 24.573 -9.488 -33.963 1.00 88.25 168 PHE A CA 1
ATOM 1345 C C . PHE A 1 168 ? 24.638 -10.990 -34.252 1.00 88.25 168 PHE A C 1
ATOM 1347 O O . PHE A 1 168 ? 25.721 -11.556 -34.223 1.00 88.25 168 PHE A O 1
ATOM 1354 N N . LYS A 1 169 ? 23.513 -11.650 -34.545 1.00 82.12 169 LYS A N 1
ATOM 1355 C CA . LYS A 1 169 ? 23.502 -13.050 -35.003 1.00 82.12 169 LYS A CA 1
ATOM 1356 C C . LYS A 1 169 ? 23.972 -13.205 -36.456 1.00 82.12 169 LYS A C 1
ATOM 1358 O O . LYS A 1 169 ? 24.379 -14.294 -36.844 1.00 82.12 169 LYS A O 1
ATOM 1363 N N . ASN A 1 170 ? 23.863 -12.145 -37.257 1.00 65.25 170 ASN A N 1
ATOM 1364 C CA . ASN A 1 170 ? 24.213 -12.142 -38.681 1.00 65.25 170 ASN A CA 1
ATOM 1365 C C . ASN A 1 170 ? 25.634 -11.602 -38.960 1.00 65.25 170 ASN A C 1
ATOM 1367 O O . ASN A 1 170 ? 25.961 -11.345 -40.119 1.00 65.25 170 ASN A O 1
ATOM 1371 N N . VAL A 1 171 ? 26.447 -11.417 -37.913 1.00 60.56 171 VAL A N 1
ATOM 1372 C CA . VAL A 1 171 ? 27.883 -11.082 -37.956 1.00 60.56 171 VAL A CA 1
ATOM 1373 C C . VAL A 1 171 ? 28.662 -12.286 -37.447 1.00 60.56 171 VAL A C 1
ATOM 1375 O O . VAL A 1 171 ? 29.682 -12.625 -38.083 1.00 60.56 171 VAL A O 1
#

Organism: NCBI:txid1628086

pLDDT: mean 88.79, std 8.21, range [60.56, 98.06]

Foldseek 3Di:
DDAAEDEAAAVRLVVVLVCLVVCLVDAHQAYEYANAFAALPRPCCRSHVVYDAARAEYEAACQECVQLVSLQVDVGTANCSHVNSPDRRYHYAYDPDYRCCCCDPVNPNCVQAVVCCVPPVDGDHDPLVVDPPHDDDDPVNVQSRDNVSSNVVVVVVVVVVVVVCVVVVVD